Protein AF-A0A504YXT9-F1 (afdb_monomer_lite)

Secondary structure (DSSP, 8-state):
-EE-TTS-S---GGG-EEEEEEEEESSPSS-SSS---EEEEEEEEE-HHHHHHHHHHHHHHHHHHHHH-SS--HHHHHHHHHHHH--SSSPPHHHHHHHHSSPPPTTSGGG---SS--SHHHHHHHHHHHHHHHHHHH--

Sequence (140 aa):
MPFTTSGAAHGTLSEQFQQRYILTAARYFPYVKSRLVVVDTKQEILCPIEVALEDVHGRVKQLDQALSKDPVDVKFLQMVLQGGIGTTVNQGPLEVATTFLRSPTVNECESHRSTAVTDAASYVDCQNRLRICFRQLLDK

Organism: Fasciola gigantica (NCBI:txid46835)

Foldseek 3Di:
DWAFPVGDRDDDLQGIKDKDKDFDFPDDPPDPDPDTDTPDIDIFIGGSLRVLLCVLLVLLVQCVVQVPDVVHPPVSNVVSCCVQQVDPPDDHPVSSCVPQQPDDDPPSQPDDPGPQRNDPVSSVVSNVSSVVSVVSVVVD

Radius of gyration: 17.95 Å; chains: 1; bounding box: 42×51×39 Å

pLDDT: mean 85.71, std 11.7, range [47.88, 98.19]

InterPro domains:
  IPR026791 Dedicator of cytokinesis [PTHR23317] (1-139)
  IPR027357 DOCKER domain [PS51651] (1-140)
  IPR043162 Dedicator of cytokinesis, C-terminal, lobe C [G3DSA:1.20.58.740] (47-140)
  IPR046773 DOCKER, Lobe C [PF20421] (63-115)

Structure (mmCIF, N/CA/C/O backbone):
data_AF-A0A504YXT9-F1
#
_entry.id   AF-A0A504YXT9-F1
#
loop_
_atom_site.group_PDB
_atom_site.id
_atom_site.type_symbol
_atom_site.label_atom_id
_atom_site.label_alt_id
_atom_site.label_comp_id
_atom_site.label_asym_id
_atom_site.label_entity_id
_atom_site.label_seq_id
_atom_site.pdbx_PDB_ins_code
_atom_site.Cartn_x
_atom_site.Cartn_y
_atom_site.Cartn_z
_atom_site.occupancy
_atom_site.B_iso_or_equiv
_atom_site.auth_seq_id
_atom_site.auth_comp_id
_atom_site.auth_asym_id
_atom_site.auth_atom_id
_atom_site.pdbx_PDB_model_num
ATOM 1 N N . MET A 1 1 ? 10.118 -6.498 -1.993 1.00 90.88 1 MET A N 1
ATOM 2 C CA . MET A 1 1 ? 11.506 -6.513 -1.497 1.00 90.88 1 MET A CA 1
ATOM 3 C C . MET A 1 1 ? 11.867 -5.104 -1.061 1.00 90.88 1 MET A C 1
ATOM 5 O O . MET A 1 1 ? 11.793 -4.219 -1.907 1.00 90.88 1 MET A O 1
ATOM 9 N N . PRO A 1 2 ? 12.169 -4.878 0.224 1.00 92.00 2 PRO A N 1
ATOM 10 C CA . PRO A 1 2 ? 12.602 -3.572 0.711 1.00 92.00 2 PRO A CA 1
ATOM 11 C C . PRO A 1 2 ? 14.036 -3.278 0.245 1.00 92.00 2 PRO A C 1
ATOM 13 O O . PRO A 1 2 ? 14.856 -4.195 0.163 1.00 92.00 2 PRO A O 1
ATOM 16 N N . PHE A 1 3 ? 14.321 -2.023 -0.100 1.00 92.75 3 PHE A N 1
ATOM 17 C CA . PHE A 1 3 ? 15.670 -1.558 -0.424 1.00 92.75 3 PHE A CA 1
ATOM 18 C C . PHE A 1 3 ? 15.815 -0.049 -0.185 1.00 92.75 3 PHE A C 1
ATOM 20 O O . PHE A 1 3 ? 14.821 0.672 -0.126 1.00 92.75 3 PHE A O 1
ATOM 27 N N . THR A 1 4 ? 17.051 0.428 -0.091 1.00 90.31 4 THR A N 1
ATOM 28 C CA . THR A 1 4 ? 17.415 1.848 -0.047 1.00 90.31 4 THR A CA 1
ATOM 29 C C . THR A 1 4 ? 18.281 2.211 -1.253 1.00 90.31 4 THR A C 1
ATOM 31 O O . THR A 1 4 ? 18.890 1.347 -1.890 1.00 90.31 4 THR A O 1
ATOM 34 N N . THR A 1 5 ? 18.403 3.503 -1.565 1.00 84.94 5 THR A N 1
ATOM 35 C CA . THR A 1 5 ? 19.319 3.987 -2.619 1.00 84.94 5 THR A CA 1
ATOM 36 C C . THR A 1 5 ? 20.791 3.700 -2.307 1.00 84.94 5 THR A C 1
ATOM 38 O O . THR A 1 5 ? 21.592 3.568 -3.229 1.00 84.94 5 THR A O 1
ATOM 41 N N . SER A 1 6 ? 21.138 3.535 -1.026 1.00 86.44 6 SER A N 1
ATOM 42 C CA . SER A 1 6 ? 22.465 3.112 -0.561 1.00 86.44 6 SER A CA 1
ATOM 43 C C . SER A 1 6 ? 22.731 1.606 -0.711 1.00 86.44 6 SER A C 1
ATOM 45 O O . SER A 1 6 ? 23.848 1.160 -0.459 1.00 86.44 6 SER A O 1
ATOM 47 N N . GLY A 1 7 ? 21.736 0.816 -1.133 1.00 84.62 7 GLY A N 1
ATOM 48 C CA . GLY A 1 7 ? 21.851 -0.633 -1.326 1.00 84.62 7 GLY A CA 1
ATOM 49 C C . GLY A 1 7 ? 21.593 -1.471 -0.069 1.00 84.62 7 GLY A C 1
ATOM 50 O O . GLY A 1 7 ? 21.650 -2.698 -0.137 1.00 84.62 7 GLY A O 1
ATOM 51 N N . ALA A 1 8 ? 21.277 -0.842 1.066 1.00 88.62 8 ALA A N 1
ATOM 52 C CA . ALA A 1 8 ? 20.813 -1.549 2.255 1.00 88.62 8 ALA A CA 1
ATOM 53 C C . ALA A 1 8 ? 19.364 -2.032 2.064 1.00 88.62 8 ALA A C 1
ATOM 55 O O . ALA A 1 8 ? 18.590 -1.452 1.306 1.00 88.62 8 ALA A O 1
ATOM 56 N N . ALA A 1 9 ? 18.968 -3.098 2.763 1.00 86.88 9 ALA A N 1
ATOM 57 C CA . ALA A 1 9 ? 17.576 -3.557 2.737 1.00 86.88 9 ALA A CA 1
ATOM 58 C C . ALA A 1 9 ? 16.641 -2.603 3.505 1.00 86.88 9 ALA A C 1
ATOM 60 O O . ALA A 1 9 ? 15.497 -2.393 3.102 1.00 86.88 9 ALA A O 1
ATOM 61 N N . HIS A 1 10 ? 17.143 -2.015 4.594 1.00 86.88 10 HIS A N 1
ATOM 62 C CA . HIS A 1 10 ? 16.384 -1.168 5.509 1.00 86.88 10 HIS A CA 1
ATOM 63 C C . HIS A 1 10 ? 17.077 0.178 5.714 1.00 86.88 10 HIS A C 1
ATOM 65 O O . HIS A 1 10 ? 18.302 0.227 5.834 1.00 86.88 10 HIS A O 1
ATOM 71 N N . GLY A 1 11 ? 16.287 1.248 5.773 1.00 86.56 11 GLY A N 1
ATOM 72 C CA . GLY A 1 11 ? 16.750 2.615 6.016 1.00 86.56 11 GLY A CA 1
ATOM 73 C C . GLY A 1 11 ? 15.736 3.426 6.814 1.00 86.56 11 GLY A C 1
ATOM 74 O O . GLY A 1 11 ? 14.841 2.871 7.455 1.00 86.56 11 GLY A O 1
ATOM 75 N N . THR A 1 12 ? 15.877 4.750 6.778 1.00 88.69 12 THR A N 1
ATOM 76 C CA . THR A 1 12 ? 14.854 5.652 7.324 1.00 88.69 12 THR A CA 1
ATOM 77 C C . THR A 1 12 ? 13.586 5.629 6.463 1.00 88.69 12 THR A C 1
ATOM 79 O O . THR A 1 12 ? 13.608 5.148 5.329 1.00 88.69 12 THR A O 1
ATOM 82 N N . LEU A 1 13 ? 12.469 6.160 6.977 1.00 87.75 13 LEU A N 1
ATOM 83 C CA . LEU A 1 13 ? 11.200 6.195 6.237 1.00 87.75 13 LEU A CA 1
ATOM 84 C C . LEU A 1 13 ? 11.361 6.843 4.859 1.00 87.75 13 LEU A C 1
ATOM 86 O O . LEU A 1 13 ? 10.933 6.253 3.875 1.00 87.75 13 LEU A O 1
ATOM 90 N N . SER A 1 14 ? 12.043 7.987 4.777 1.00 87.62 14 SER A N 1
ATOM 91 C CA . SER A 1 14 ? 12.294 8.720 3.526 1.00 87.62 14 SER A CA 1
ATOM 92 C C . SER A 1 14 ? 13.228 8.009 2.548 1.00 87.62 14 SER A C 1
ATOM 94 O O . SER A 1 14 ? 13.327 8.415 1.396 1.00 87.62 14 SER A O 1
ATOM 96 N N . GLU A 1 15 ? 13.942 6.976 2.988 1.00 88.25 15 GLU A N 1
ATOM 97 C CA . GLU A 1 15 ? 14.895 6.222 2.168 1.00 88.25 15 GLU A CA 1
ATOM 98 C C . GLU A 1 15 ? 14.374 4.831 1.809 1.00 88.25 15 GLU A C 1
ATOM 100 O O . GLU A 1 15 ? 15.028 4.101 1.062 1.00 88.25 15 GLU A O 1
ATOM 105 N N . GLN A 1 16 ? 13.225 4.435 2.360 1.00 91.00 16 GLN A N 1
ATOM 106 C CA . GLN A 1 16 ? 12.714 3.082 2.241 1.00 91.00 16 GLN A CA 1
ATOM 107 C C . GLN A 1 16 ? 11.898 2.916 0.959 1.00 91.00 16 GLN A C 1
ATOM 109 O O . GLN A 1 16 ? 10.730 3.284 0.889 1.00 91.00 16 GLN A O 1
ATOM 114 N N . PHE A 1 17 ? 12.491 2.280 -0.044 1.00 92.38 17 PHE A N 1
ATOM 115 C CA . PHE A 1 17 ? 11.801 1.866 -1.261 1.00 92.38 17 PHE A CA 1
ATOM 116 C C . PHE A 1 17 ? 11.330 0.414 -1.150 1.00 92.38 17 PHE A C 1
ATOM 118 O O . PHE A 1 17 ? 11.824 -0.378 -0.335 1.00 92.38 17 PHE A O 1
ATOM 125 N N . GLN A 1 18 ? 10.389 0.044 -2.019 1.00 92.50 18 GLN A N 1
ATOM 126 C CA . GLN A 1 18 ? 9.936 -1.334 -2.169 1.00 92.50 18 GLN A CA 1
ATOM 127 C C . GLN A 1 18 ? 9.880 -1.735 -3.640 1.00 92.50 18 GLN A C 1
ATOM 129 O O . GLN A 1 18 ? 9.187 -1.127 -4.444 1.00 92.50 18 GLN A O 1
ATOM 134 N N . GLN A 1 19 ? 10.554 -2.827 -3.982 1.00 93.94 19 GLN A N 1
ATOM 135 C CA . GLN A 1 19 ? 10.454 -3.468 -5.286 1.00 93.94 19 GLN A CA 1
ATOM 136 C C . GLN A 1 19 ? 9.451 -4.621 -5.226 1.00 93.94 19 GLN A C 1
ATOM 138 O O . GLN A 1 19 ? 9.651 -5.608 -4.508 1.00 93.94 19 GLN A O 1
ATOM 143 N N . ARG A 1 20 ? 8.356 -4.491 -5.966 1.00 94.06 20 ARG A N 1
ATOM 144 C CA . ARG A 1 20 ? 7.303 -5.490 -6.127 1.00 94.06 20 ARG A CA 1
ATOM 145 C C . ARG A 1 20 ? 7.507 -6.246 -7.436 1.00 94.06 20 ARG A C 1
ATOM 147 O O . ARG A 1 20 ? 7.834 -5.659 -8.460 1.00 94.06 20 ARG A O 1
ATOM 154 N N . TYR A 1 21 ? 7.268 -7.552 -7.390 1.00 95.56 21 TYR A N 1
ATOM 155 C CA . TYR A 1 21 ? 7.214 -8.402 -8.573 1.00 95.56 21 TYR A CA 1
ATOM 156 C C . TYR A 1 21 ? 5.823 -9.009 -8.689 1.00 95.56 21 TYR A C 1
ATOM 158 O O . TYR A 1 21 ? 5.322 -9.601 -7.732 1.00 95.56 21 TYR A O 1
ATOM 166 N N . ILE A 1 22 ? 5.214 -8.864 -9.858 1.00 95.94 22 ILE A N 1
ATOM 167 C CA . ILE A 1 22 ? 3.941 -9.477 -10.215 1.00 95.94 22 ILE A CA 1
ATOM 168 C C . ILE A 1 22 ? 4.262 -10.614 -11.176 1.00 95.94 22 ILE A C 1
ATOM 170 O O . ILE A 1 22 ? 4.787 -10.387 -12.266 1.00 95.94 22 ILE A O 1
ATOM 174 N N . LEU A 1 23 ? 3.987 -11.841 -10.737 1.00 97.31 23 LEU A N 1
ATOM 175 C CA . LEU A 1 23 ? 4.252 -13.054 -11.501 1.00 97.31 23 LEU A CA 1
ATOM 176 C C . LEU A 1 23 ? 2.946 -13.571 -12.092 1.00 97.31 23 LEU A C 1
ATOM 178 O O . LEU A 1 23 ? 2.004 -13.874 -11.358 1.00 97.31 23 LEU A O 1
ATOM 182 N N . THR A 1 24 ? 2.910 -13.726 -13.409 1.00 97.81 24 THR A N 1
ATOM 183 C CA . THR A 1 24 ? 1.762 -14.302 -14.107 1.00 97.81 24 THR A CA 1
ATOM 184 C C . THR A 1 24 ? 2.017 -15.788 -14.315 1.00 97.81 24 THR A C 1
ATOM 186 O O . THR A 1 24 ? 2.960 -16.181 -15.003 1.00 97.81 24 THR A O 1
ATOM 189 N N . ALA A 1 25 ? 1.190 -16.637 -13.708 1.00 97.94 25 ALA A N 1
ATOM 190 C CA . ALA A 1 25 ? 1.243 -18.078 -13.927 1.00 97.94 25 ALA A CA 1
ATOM 191 C C . ALA A 1 25 ? 0.585 -18.455 -15.264 1.00 97.94 25 ALA A C 1
ATOM 193 O O . ALA A 1 25 ? -0.341 -17.792 -15.722 1.00 97.94 25 ALA A O 1
ATOM 194 N N . ALA A 1 26 ? 1.007 -19.570 -15.866 1.00 97.62 26 ALA A N 1
ATOM 195 C CA . ALA A 1 26 ? 0.440 -20.061 -17.128 1.00 97.62 26 ALA A CA 1
ATOM 196 C C . ALA A 1 26 ? -1.073 -20.357 -17.077 1.00 97.62 26 ALA A C 1
ATOM 198 O O . ALA A 1 26 ? -1.716 -20.459 -18.121 1.00 97.62 26 ALA A O 1
ATOM 199 N N . ARG A 1 27 ? -1.628 -20.592 -15.879 1.00 97.19 27 ARG A N 1
ATOM 200 C CA . ARG A 1 27 ? -3.044 -20.905 -15.619 1.00 97.19 27 ARG A CA 1
ATOM 201 C C . ARG A 1 27 ? -3.461 -20.349 -14.252 1.00 97.19 27 ARG A C 1
ATOM 203 O O . ARG A 1 27 ? -2.608 -20.019 -13.432 1.00 97.19 27 ARG A O 1
ATOM 210 N N . TYR A 1 28 ? -4.767 -20.280 -14.005 1.00 96.25 28 TYR A N 1
ATOM 211 C CA . TYR A 1 28 ? -5.335 -19.806 -12.740 1.00 96.25 28 TYR A CA 1
ATOM 21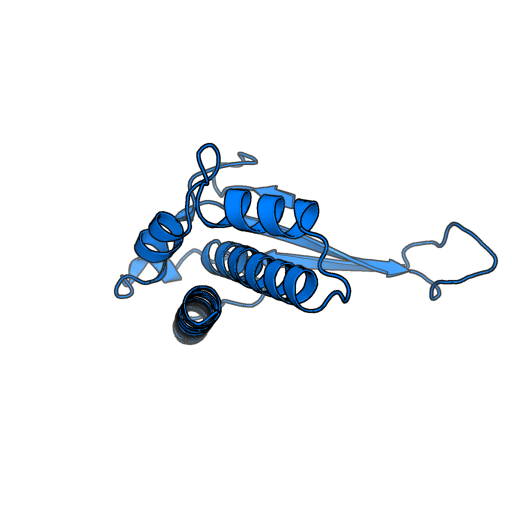2 C C . TYR A 1 28 ? -5.331 -20.882 -11.651 1.00 96.25 28 TYR A C 1
ATOM 214 O O . TYR A 1 28 ? -5.401 -22.073 -11.949 1.00 96.25 28 TYR A O 1
ATOM 222 N N . PHE A 1 29 ? -5.302 -20.445 -10.392 1.00 95.94 29 PHE A N 1
ATOM 223 C CA . PHE A 1 29 ? -5.613 -21.285 -9.236 1.00 95.94 29 PHE A CA 1
ATOM 224 C C . PHE A 1 29 ? -7.108 -21.170 -8.880 1.00 95.94 29 PHE A C 1
ATOM 226 O O . PHE A 1 29 ? -7.670 -20.085 -9.042 1.00 95.94 29 PHE A O 1
ATOM 233 N N . PRO A 1 30 ? -7.748 -22.234 -8.357 1.00 94.81 30 PRO A N 1
ATOM 234 C CA . PRO A 1 30 ? -7.209 -23.583 -8.152 1.00 94.81 30 PRO A CA 1
ATOM 235 C C . PRO A 1 30 ? -7.012 -24.352 -9.473 1.00 94.81 30 PRO A C 1
ATOM 237 O O . PRO A 1 30 ? -7.743 -24.149 -10.438 1.00 94.81 30 PRO A O 1
ATOM 240 N N . TYR A 1 31 ? -6.030 -25.258 -9.514 1.00 96.25 31 TYR A N 1
ATOM 241 C CA . TYR A 1 31 ? -5.747 -26.113 -10.674 1.00 96.25 31 TYR A CA 1
ATOM 242 C C . TYR A 1 31 ? -5.360 -27.528 -10.236 1.00 96.25 31 TYR A C 1
ATOM 244 O O . TYR A 1 31 ? -4.942 -27.741 -9.101 1.00 96.25 31 TYR A O 1
ATOM 252 N N . VAL A 1 32 ? -5.453 -28.494 -11.155 1.00 96.94 32 VAL A N 1
ATOM 253 C CA . VAL A 1 32 ? -5.113 -29.907 -10.898 1.00 96.94 32 VAL A CA 1
ATOM 254 C C . VAL A 1 32 ? -3.661 -30.071 -10.429 1.00 96.94 32 VAL A C 1
ATOM 256 O O . VAL A 1 32 ? -3.361 -30.930 -9.606 1.00 96.94 32 VAL A O 1
ATOM 259 N N . LYS A 1 33 ? -2.743 -29.241 -10.942 1.00 96.50 33 LYS A N 1
ATOM 260 C CA . LYS A 1 33 ? -1.342 -29.207 -10.497 1.00 96.50 33 LYS A CA 1
ATOM 261 C C . LYS A 1 33 ? -1.155 -28.144 -9.418 1.00 96.50 33 LYS A C 1
ATOM 263 O O . LYS A 1 33 ? -1.557 -27.001 -9.608 1.00 96.50 33 LYS A O 1
ATOM 268 N N . SER A 1 34 ? -0.429 -28.494 -8.356 1.00 95.06 34 SER A N 1
ATOM 269 C CA . SER A 1 34 ? -0.026 -27.568 -7.284 1.00 95.06 34 SER A CA 1
ATOM 270 C C . SER A 1 34 ? 1.102 -26.608 -7.680 1.00 95.06 34 SER A C 1
ATOM 272 O O . SER A 1 34 ? 1.416 -25.685 -6.935 1.00 95.06 34 SER A O 1
ATOM 274 N N . ARG A 1 35 ? 1.729 -26.820 -8.845 1.00 96.62 35 ARG A N 1
ATOM 275 C CA . A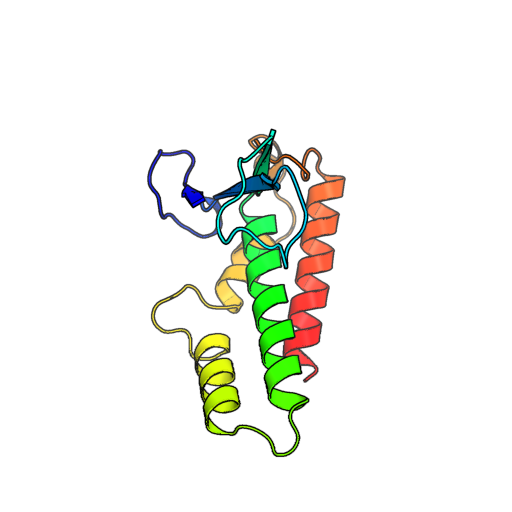RG A 1 35 ? 2.795 -25.975 -9.393 1.00 96.62 35 ARG A CA 1
ATOM 276 C C . ARG A 1 35 ? 2.485 -25.637 -10.843 1.00 96.62 35 ARG A C 1
ATOM 278 O O . ARG A 1 35 ? 2.172 -26.523 -11.641 1.00 96.62 35 ARG A O 1
ATOM 285 N N . LEU A 1 36 ? 2.608 -24.359 -11.173 1.00 97.25 36 LEU A N 1
ATOM 286 C CA . LEU A 1 36 ? 2.449 -23.816 -12.515 1.00 97.25 36 LEU A CA 1
ATOM 287 C C . LEU A 1 36 ? 3.700 -23.016 -12.866 1.00 97.25 36 LEU A C 1
ATOM 289 O O . LEU A 1 36 ? 4.327 -22.430 -11.986 1.00 97.25 36 LEU A O 1
ATOM 293 N N . VAL A 1 37 ? 4.070 -23.012 -14.145 1.00 97.81 37 VAL A N 1
ATOM 294 C CA . VAL A 1 37 ? 5.184 -22.188 -14.625 1.00 97.81 37 VAL A CA 1
ATOM 295 C C . VAL A 1 37 ? 4.770 -20.719 -14.650 1.00 97.81 37 VAL A C 1
ATOM 297 O O . VAL A 1 37 ? 3.616 -20.401 -14.956 1.00 97.81 37 VAL A O 1
ATOM 300 N N . VAL A 1 38 ? 5.712 -19.838 -14.326 1.00 97.88 38 VAL A N 1
ATOM 301 C CA . VAL A 1 38 ? 5.568 -18.392 -14.509 1.00 97.88 38 VAL A CA 1
ATOM 302 C C . VAL A 1 38 ? 5.841 -18.085 -15.978 1.00 97.88 38 VAL A C 1
ATOM 304 O O . VAL A 1 38 ? 6.864 -18.511 -16.509 1.00 97.88 38 VAL A O 1
ATOM 307 N N . VAL A 1 39 ? 4.909 -17.401 -16.637 1.00 98.12 39 VAL A N 1
ATOM 308 C CA . VAL A 1 39 ? 4.992 -17.046 -18.065 1.00 98.12 39 VAL A CA 1
ATOM 309 C C . VAL A 1 39 ? 5.317 -15.576 -18.290 1.00 98.12 39 VAL A C 1
ATOM 311 O O . VAL A 1 39 ? 5.787 -15.226 -19.364 1.00 98.12 39 VAL A O 1
ATOM 314 N N . ASP A 1 40 ? 5.084 -14.730 -17.289 1.00 98.19 40 ASP A N 1
ATOM 315 C CA . ASP A 1 40 ? 5.409 -13.309 -17.339 1.00 98.19 40 ASP A CA 1
ATOM 316 C C . ASP A 1 40 ? 5.785 -12.788 -15.943 1.00 98.19 40 ASP A C 1
ATOM 318 O O . ASP A 1 40 ? 5.370 -13.336 -14.916 1.00 98.19 40 ASP A O 1
ATOM 322 N N . THR A 1 41 ? 6.633 -11.762 -15.910 1.00 97.62 41 THR A N 1
ATOM 323 C CA . THR A 1 41 ? 7.134 -11.123 -14.691 1.00 97.62 41 THR A CA 1
ATOM 324 C C . THR A 1 41 ? 7.192 -9.620 -14.904 1.00 97.62 41 THR A C 1
ATOM 326 O O . THR A 1 41 ? 8.026 -9.123 -15.658 1.00 97.62 41 THR A O 1
ATOM 329 N N . LYS A 1 42 ? 6.350 -8.885 -14.177 1.00 96.50 42 LYS A N 1
ATOM 330 C CA . LYS A 1 42 ? 6.371 -7.423 -14.136 1.00 96.50 42 LYS A CA 1
ATOM 331 C C . LYS A 1 42 ? 7.031 -6.948 -12.848 1.00 96.50 42 LYS A C 1
ATOM 333 O O . LYS A 1 42 ? 6.711 -7.435 -11.764 1.00 96.50 42 LYS A O 1
ATOM 338 N N . GLN A 1 43 ? 7.928 -5.976 -12.964 1.00 94.38 43 GLN A N 1
ATOM 339 C CA . GLN A 1 43 ? 8.550 -5.308 -11.825 1.00 94.38 43 GLN A CA 1
ATOM 340 C C . GLN A 1 43 ? 7.936 -3.920 -11.627 1.00 94.38 43 GLN A C 1
ATOM 342 O O . GLN A 1 43 ? 7.756 -3.176 -12.587 1.00 94.38 43 GLN A O 1
ATOM 347 N N . GLU A 1 44 ? 7.655 -3.573 -10.375 1.00 93.88 44 GLU A N 1
ATOM 348 C CA . GLU A 1 44 ? 7.180 -2.256 -9.954 1.00 93.88 44 GLU A CA 1
ATOM 349 C C . GLU A 1 44 ? 8.049 -1.759 -8.799 1.00 93.88 44 GLU A C 1
ATOM 351 O O . GLU A 1 44 ? 8.370 -2.514 -7.879 1.00 93.88 44 GLU A O 1
ATOM 356 N N . ILE A 1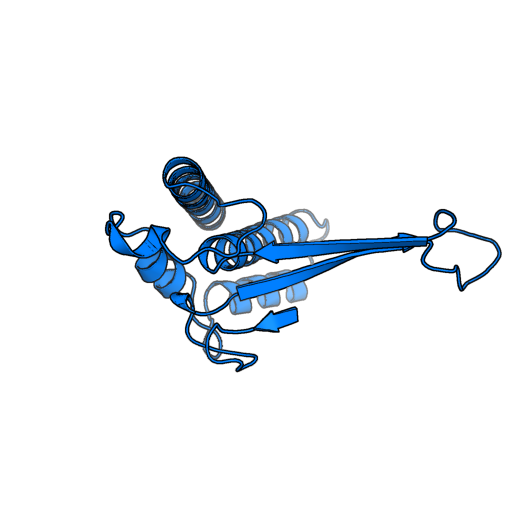 45 ? 8.453 -0.494 -8.845 1.00 92.94 45 ILE A N 1
ATOM 357 C CA . ILE A 1 45 ? 9.185 0.158 -7.759 1.00 92.94 45 ILE A CA 1
ATOM 358 C C . ILE A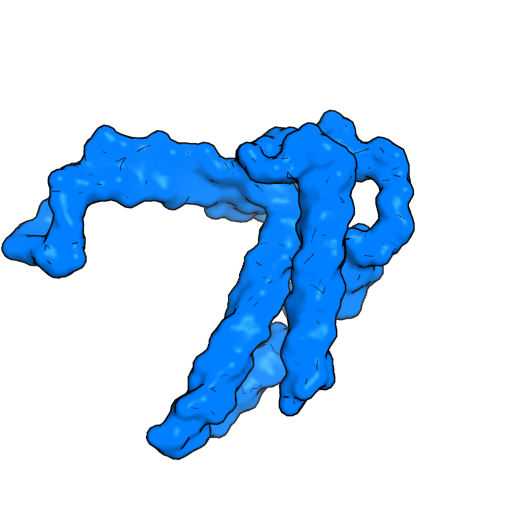 1 45 ? 8.255 1.179 -7.125 1.00 92.94 45 ILE A C 1
ATOM 360 O O . ILE A 1 45 ? 7.709 2.035 -7.817 1.00 92.94 45 ILE A O 1
ATOM 364 N N . LEU A 1 46 ? 8.108 1.072 -5.811 1.00 92.12 46 LEU A N 1
ATOM 365 C CA . LEU A 1 46 ? 7.361 1.993 -4.978 1.00 92.12 46 LEU A CA 1
ATOM 366 C C . LEU A 1 46 ? 8.348 2.904 -4.258 1.00 92.12 46 LEU A C 1
ATOM 368 O O . LEU A 1 46 ? 9.316 2.426 -3.650 1.00 92.12 46 LEU A O 1
ATOM 372 N N . CYS A 1 47 ? 8.098 4.206 -4.328 1.00 91.31 47 CYS A N 1
ATOM 373 C CA . CYS A 1 47 ? 8.852 5.198 -3.583 1.00 91.31 47 CYS A CA 1
ATOM 374 C C . CYS A 1 47 ? 8.430 5.240 -2.102 1.00 91.31 47 CYS A C 1
ATOM 376 O O . CYS A 1 47 ? 7.387 4.695 -1.734 1.00 91.31 47 CYS A O 1
ATOM 378 N N . PRO A 1 48 ? 9.217 5.903 -1.242 1.00 91.19 48 PRO A N 1
ATOM 379 C CA . PRO A 1 48 ? 8.969 5.990 0.195 1.00 91.19 48 PRO A CA 1
ATOM 380 C C . PRO A 1 48 ? 7.542 6.374 0.601 1.00 91.19 48 PRO A C 1
ATOM 382 O O . PRO A 1 48 ? 6.952 5.725 1.465 1.00 91.19 48 PRO A O 1
ATOM 385 N N . ILE A 1 49 ? 6.942 7.370 -0.059 1.00 90.88 49 ILE A N 1
ATOM 386 C CA . ILE A 1 49 ? 5.564 7.775 0.247 1.00 90.88 49 ILE A CA 1
ATOM 387 C C . ILE A 1 49 ? 4.534 6.715 -0.170 1.00 90.88 49 ILE A C 1
ATOM 389 O O . ILE A 1 49 ? 3.543 6.521 0.530 1.00 90.88 49 ILE A O 1
ATOM 393 N N . GLU A 1 50 ? 4.763 5.995 -1.271 1.00 91.88 50 GLU A N 1
ATOM 394 C CA . GLU A 1 50 ? 3.895 4.892 -1.704 1.00 91.88 50 GLU A CA 1
ATOM 395 C C . GLU A 1 50 ? 3.985 3.715 -0.731 1.00 91.88 50 GLU A C 1
ATOM 397 O O . GLU A 1 50 ? 2.963 3.135 -0.370 1.00 91.88 50 GLU A O 1
ATOM 402 N N . VAL A 1 51 ? 5.194 3.402 -0.252 1.00 92.00 51 VAL A N 1
ATOM 403 C CA . VAL A 1 51 ? 5.417 2.378 0.779 1.00 92.00 51 VAL A CA 1
ATOM 404 C C . VAL A 1 51 ? 4.675 2.741 2.064 1.00 92.00 51 VAL A C 1
ATOM 406 O O . VAL A 1 51 ? 3.958 1.908 2.619 1.00 92.00 51 VAL A O 1
ATOM 409 N N . ALA A 1 52 ? 4.787 3.994 2.510 1.00 91.19 52 ALA A N 1
ATOM 410 C CA . ALA A 1 52 ? 4.062 4.487 3.675 1.00 91.19 52 ALA A CA 1
ATOM 411 C C . ALA A 1 52 ? 2.539 4.434 3.484 1.00 91.19 52 ALA A C 1
ATOM 413 O O . ALA A 1 52 ? 1.810 4.027 4.389 1.00 91.19 52 ALA A O 1
ATOM 414 N N . LEU A 1 53 ? 2.051 4.811 2.300 1.00 92.12 53 LEU A N 1
ATOM 415 C CA . LEU A 1 53 ? 0.633 4.754 1.966 1.00 92.12 53 LEU A CA 1
ATOM 416 C C . LEU A 1 53 ? 0.088 3.325 2.033 1.00 92.12 53 LEU A C 1
ATOM 418 O O . LEU A 1 53 ? -0.980 3.114 2.606 1.00 92.12 53 LEU A O 1
ATOM 422 N N . GLU A 1 54 ? 0.809 2.347 1.486 1.00 91.81 54 GLU A N 1
ATOM 423 C CA . GLU A 1 54 ? 0.398 0.943 1.548 1.00 91.81 54 GLU A CA 1
ATOM 424 C C . GLU A 1 54 ? 0.400 0.384 2.969 1.00 91.81 54 GLU A C 1
ATOM 426 O O . GLU A 1 54 ? -0.518 -0.362 3.316 1.00 91.81 54 GLU A O 1
ATOM 431 N N . ASP A 1 55 ? 1.374 0.764 3.801 1.00 89.94 55 ASP A N 1
ATOM 432 C CA . ASP A 1 55 ? 1.412 0.348 5.207 1.00 89.94 55 ASP A CA 1
ATOM 433 C C . ASP A 1 55 ? 0.205 0.899 5.977 1.00 89.94 55 ASP A C 1
ATOM 435 O O . ASP A 1 55 ? -0.558 0.137 6.576 1.00 89.94 55 ASP A O 1
ATOM 439 N N . VAL A 1 56 ? -0.041 2.214 5.904 1.00 89.75 56 VAL A N 1
ATOM 440 C CA . VAL A 1 56 ? -1.166 2.848 6.612 1.00 89.75 56 VAL A CA 1
ATOM 441 C C . VAL A 1 56 ? -2.503 2.299 6.110 1.00 89.75 56 VAL A C 1
ATOM 443 O O . VAL A 1 56 ? -3.373 1.959 6.914 1.00 89.75 56 VAL A O 1
ATOM 446 N N . HIS A 1 57 ? -2.665 2.137 4.796 1.00 91.00 57 HIS A N 1
ATOM 447 C CA . HIS A 1 57 ? -3.876 1.554 4.221 1.00 91.00 57 HIS A CA 1
ATOM 448 C C . HIS A 1 57 ? -4.072 0.088 4.643 1.00 91.00 57 HIS A C 1
ATOM 450 O O . HIS A 1 57 ? -5.186 -0.330 4.971 1.00 91.00 57 HIS A O 1
ATOM 456 N N . GLY A 1 58 ? -2.991 -0.696 4.686 1.00 90.62 58 GLY A N 1
ATOM 457 C CA . GLY A 1 58 ? -3.002 -2.070 5.179 1.00 90.62 58 GLY A CA 1
ATOM 458 C C . GLY A 1 58 ? -3.474 -2.161 6.629 1.00 90.62 58 GLY A C 1
ATOM 459 O O . GLY A 1 58 ? -4.304 -3.016 6.944 1.00 90.62 58 GLY A O 1
ATOM 460 N N . ARG A 1 59 ? -3.024 -1.242 7.492 1.00 87.44 59 ARG A N 1
ATOM 461 C CA . ARG A 1 59 ? -3.465 -1.161 8.894 1.00 87.44 59 ARG A CA 1
ATOM 462 C C . ARG A 1 59 ? -4.949 -0.823 9.021 1.00 87.44 59 ARG A C 1
ATOM 464 O O . ARG A 1 59 ? -5.647 -1.503 9.769 1.00 87.44 59 ARG A O 1
ATOM 471 N N . VAL A 1 60 ? -5.449 0.158 8.263 1.00 89.94 60 VAL A N 1
ATOM 472 C CA . VAL A 1 60 ? -6.887 0.498 8.239 1.00 89.94 60 VAL A CA 1
ATOM 473 C C . VAL A 1 60 ? -7.719 -0.725 7.844 1.00 89.94 60 VAL A C 1
ATOM 475 O O . VAL A 1 60 ? -8.669 -1.081 8.537 1.00 89.94 60 VAL A O 1
ATOM 478 N N . LYS A 1 61 ? -7.309 -1.444 6.791 1.00 91.31 61 LYS A N 1
ATOM 479 C CA . LYS A 1 61 ? -7.999 -2.660 6.339 1.00 91.31 61 LYS A CA 1
ATOM 480 C C . LYS A 1 61 ? -7.985 -3.777 7.388 1.00 91.31 61 LYS A C 1
ATOM 482 O O . LYS A 1 61 ? -8.985 -4.474 7.550 1.00 91.31 61 LYS A O 1
ATOM 487 N N . GLN A 1 62 ? -6.864 -3.975 8.082 1.00 89.94 62 GLN A N 1
ATOM 488 C CA . GLN A 1 62 ? -6.768 -4.961 9.164 1.00 89.94 62 GLN A CA 1
ATOM 489 C C . GLN A 1 62 ? -7.687 -4.607 10.336 1.00 89.94 62 GLN A C 1
ATOM 491 O O . GLN A 1 62 ? -8.338 -5.498 10.880 1.00 89.94 62 GLN A O 1
ATOM 496 N N . LEU A 1 63 ? -7.776 -3.323 10.691 1.00 89.31 63 LEU A N 1
ATOM 497 C CA . LEU A 1 63 ? -8.686 -2.843 11.728 1.00 89.31 63 LEU A CA 1
ATOM 498 C C . LEU A 1 63 ? -10.151 -3.063 11.326 1.00 89.31 63 LEU A C 1
ATOM 500 O O . LEU A 1 63 ? -10.909 -3.642 12.098 1.00 89.31 63 LEU A O 1
ATOM 504 N N . ASP A 1 64 ? -10.529 -2.715 10.094 1.00 90.31 64 ASP A N 1
ATOM 505 C CA . ASP A 1 64 ? -11.875 -2.977 9.567 1.00 90.31 64 ASP A CA 1
ATOM 506 C C . ASP A 1 64 ? -12.216 -4.473 9.574 1.00 90.31 64 ASP A C 1
ATOM 508 O O . ASP A 1 64 ? -13.323 -4.875 9.941 1.00 90.31 64 ASP A O 1
ATOM 512 N N . GLN A 1 65 ? -11.258 -5.330 9.217 1.00 90.50 65 GLN A N 1
ATOM 513 C CA . GLN A 1 65 ? -11.441 -6.777 9.285 1.00 90.50 65 GLN A CA 1
ATOM 514 C C . GLN A 1 65 ? -11.604 -7.270 10.730 1.00 90.50 65 GLN A C 1
ATOM 516 O O . GLN A 1 65 ? -12.371 -8.198 10.977 1.00 90.50 65 GLN A O 1
ATOM 521 N N . ALA A 1 66 ? -10.882 -6.681 11.684 1.00 89.75 66 ALA A N 1
ATOM 522 C CA . ALA A 1 66 ? -10.994 -7.045 13.091 1.00 89.75 66 ALA A CA 1
ATOM 523 C C . ALA A 1 66 ? -12.359 -6.650 13.673 1.00 89.75 66 ALA A C 1
ATOM 525 O O . ALA A 1 66 ? -12.944 -7.429 14.422 1.00 89.75 66 ALA A O 1
ATOM 526 N N . LEU A 1 67 ? -12.871 -5.476 13.289 1.00 89.00 67 LEU A N 1
ATOM 527 C CA . LEU A 1 67 ? -14.149 -4.934 13.756 1.00 89.00 67 LEU A CA 1
ATOM 528 C C . LEU A 1 67 ? -15.373 -5.569 13.080 1.00 89.00 67 LEU A C 1
ATOM 530 O O . LEU A 1 67 ? -16.439 -5.615 13.682 1.00 89.00 67 LEU A O 1
ATOM 534 N N . SER A 1 68 ? -15.245 -6.054 11.842 1.00 89.94 68 SER A N 1
ATOM 535 C CA . SER A 1 68 ? -16.367 -6.646 11.087 1.00 89.94 68 SER A CA 1
ATOM 536 C C . SER A 1 68 ? -16.663 -8.111 11.425 1.00 89.94 68 SER A C 1
ATOM 538 O O . SER A 1 68 ? -17.675 -8.644 10.971 1.00 89.94 68 SER A O 1
ATOM 540 N N . LYS A 1 69 ? -15.803 -8.786 12.197 1.00 87.94 69 LYS A N 1
ATOM 541 C CA . LYS A 1 69 ? -16.049 -10.163 12.647 1.00 87.94 69 LYS A CA 1
ATOM 542 C C . LYS A 1 69 ? -17.141 -10.198 13.717 1.00 87.94 69 LYS A C 1
ATOM 544 O O . LYS A 1 69 ? -17.047 -9.482 14.708 1.00 87.94 69 LYS A O 1
ATOM 549 N N . ASP A 1 70 ? -18.107 -11.100 13.547 1.00 86.19 70 ASP A N 1
ATOM 550 C CA . ASP A 1 70 ? -19.137 -11.399 14.543 1.00 86.19 70 ASP A CA 1
ATOM 551 C C . ASP A 1 70 ? -19.116 -12.902 14.905 1.00 86.19 70 ASP A C 1
ATOM 553 O O . ASP A 1 70 ? -19.368 -13.737 14.029 1.00 86.19 70 ASP A O 1
ATOM 557 N N . PRO A 1 71 ? -18.766 -13.281 16.152 1.00 87.06 71 PRO A N 1
ATOM 558 C CA . PRO A 1 71 ? -18.358 -12.407 17.255 1.00 87.06 71 PRO A CA 1
ATOM 559 C C . PRO A 1 71 ? -16.953 -11.817 17.054 1.00 87.06 71 PRO A C 1
ATOM 561 O O . PRO A 1 71 ? -16.094 -12.409 16.394 1.00 87.06 71 PRO A O 1
ATOM 564 N N . VAL A 1 72 ? -16.703 -10.656 17.667 1.00 88.88 72 VAL A N 1
ATOM 565 C CA . VAL A 1 72 ? -15.410 -9.961 17.572 1.00 88.88 72 VAL A CA 1
ATOM 566 C C . VAL A 1 72 ? -14.297 -10.820 18.170 1.00 88.88 72 VAL A C 1
ATOM 568 O O . VAL A 1 72 ? -14.348 -11.243 19.327 1.00 88.88 72 VAL A O 1
ATOM 571 N N . ASP A 1 73 ? -13.236 -11.023 17.391 1.00 92.25 73 ASP A N 1
ATOM 572 C CA . ASP A 1 73 ? -12.008 -11.656 17.863 1.00 92.25 73 ASP A CA 1
ATOM 573 C C . ASP A 1 73 ? -11.177 -10.637 18.654 1.00 92.25 73 ASP A C 1
ATOM 575 O O . ASP A 1 73 ? -10.355 -9.901 18.105 1.00 92.25 73 ASP A O 1
ATOM 579 N N . VAL A 1 74 ? -11.419 -10.582 19.966 1.00 91.25 74 VAL A N 1
ATOM 580 C CA . VAL A 1 74 ? -10.793 -9.614 20.882 1.00 91.25 74 VAL A CA 1
ATOM 581 C C . VAL A 1 74 ? -9.265 -9.701 20.854 1.00 91.25 74 VAL A C 1
ATOM 583 O O . VAL A 1 74 ? -8.595 -8.673 20.919 1.00 91.25 74 VAL A O 1
ATOM 586 N N . LYS A 1 75 ? -8.694 -10.905 20.710 1.00 91.38 75 LYS A N 1
ATOM 587 C CA . LYS A 1 75 ? -7.233 -11.088 20.661 1.00 91.38 75 LYS A CA 1
ATOM 588 C C . LYS A 1 75 ? -6.655 -10.494 19.384 1.00 91.38 75 LYS A C 1
ATOM 590 O O . LYS A 1 75 ? -5.643 -9.798 19.436 1.00 91.38 75 LYS A O 1
ATOM 595 N N . PHE A 1 76 ? -7.306 -10.751 18.251 1.00 90.44 76 PHE A N 1
ATOM 596 C CA . PHE A 1 76 ? -6.901 -10.177 16.974 1.00 90.44 76 PHE A CA 1
ATOM 597 C C . PHE A 1 76 ? -7.037 -8.650 16.975 1.00 90.44 76 PHE A C 1
ATOM 599 O O . PHE A 1 76 ? -6.098 -7.958 16.588 1.00 90.44 76 PHE A O 1
ATOM 606 N N . LEU A 1 77 ? -8.152 -8.119 17.483 1.00 89.56 77 LEU A N 1
ATOM 607 C CA . LEU A 1 77 ? -8.364 -6.676 17.600 1.00 89.56 77 LEU A CA 1
ATOM 608 C C . LEU A 1 77 ? -7.308 -6.011 18.496 1.00 89.56 77 LEU A C 1
ATOM 610 O O . LEU A 1 77 ? -6.720 -5.002 18.111 1.00 89.56 77 LEU A O 1
ATOM 614 N N . GLN A 1 78 ? -7.012 -6.596 19.659 1.00 89.69 78 GLN A N 1
ATOM 615 C CA . GLN A 1 78 ? -5.995 -6.075 20.574 1.00 89.69 78 GLN A CA 1
ATOM 616 C C . GLN A 1 78 ? -4.599 -6.075 19.938 1.00 89.69 78 GLN A C 1
ATOM 618 O O . GLN A 1 78 ? -3.868 -5.096 20.073 1.00 89.69 78 GLN A O 1
ATOM 623 N N . MET A 1 79 ? -4.246 -7.132 19.200 1.00 88.88 79 MET A N 1
ATOM 624 C CA . MET A 1 79 ? -2.987 -7.209 18.455 1.00 88.88 79 MET A CA 1
ATOM 625 C C . MET A 1 79 ? -2.881 -6.093 17.403 1.00 88.88 79 MET A C 1
ATOM 627 O O . MET A 1 79 ? -1.843 -5.434 17.322 1.00 88.88 79 MET A O 1
ATOM 631 N N . VAL A 1 80 ? -3.947 -5.853 16.628 1.00 87.00 80 VAL A N 1
ATOM 632 C CA . VAL A 1 80 ? -3.986 -4.789 15.608 1.00 87.00 80 VAL A CA 1
ATOM 633 C C . VAL A 1 80 ? -3.840 -3.407 16.252 1.00 87.00 80 VAL A C 1
ATOM 635 O O . VAL A 1 80 ? -3.007 -2.615 15.814 1.00 87.00 80 VAL A O 1
ATOM 638 N N . LEU A 1 81 ? -4.585 -3.121 17.324 1.00 85.06 81 LEU A N 1
ATOM 639 C CA . LEU A 1 81 ? -4.519 -1.830 18.018 1.00 85.06 81 LEU A CA 1
ATOM 640 C C . LEU A 1 81 ? -3.146 -1.583 18.655 1.00 85.06 81 LEU A C 1
ATOM 642 O O . LEU A 1 81 ? -2.580 -0.497 18.513 1.00 85.06 81 LEU A O 1
ATOM 646 N N . GLN A 1 82 ? -2.577 -2.601 19.307 1.00 83.81 82 GLN A N 1
ATOM 647 C CA . GLN A 1 82 ? -1.257 -2.502 19.925 1.00 83.81 82 GLN A CA 1
ATOM 648 C C . GLN A 1 82 ? -0.164 -2.261 18.874 1.00 83.81 82 GLN A C 1
ATOM 650 O O . GLN A 1 82 ? 0.702 -1.415 19.085 1.00 83.81 82 GLN A O 1
ATOM 655 N N . GLY A 1 83 ? -0.224 -2.945 17.727 1.00 78.25 83 GLY A N 1
ATOM 656 C CA . GLY A 1 83 ? 0.705 -2.732 16.614 1.00 78.25 83 GLY A CA 1
ATOM 657 C C . GLY A 1 83 ? 0.482 -1.424 15.845 1.00 78.25 83 GLY A C 1
ATOM 658 O O . GLY A 1 83 ? 1.401 -0.944 15.190 1.00 78.25 83 GLY A O 1
ATOM 659 N N . GLY A 1 84 ? -0.716 -0.838 15.913 1.00 72.00 84 GLY A N 1
ATOM 660 C CA . GLY A 1 84 ? -1.060 0.407 15.224 1.00 72.00 84 GLY A CA 1
ATOM 661 C C . GLY A 1 84 ? -0.682 1.672 15.997 1.00 72.00 84 GLY A C 1
ATOM 662 O O . GLY A 1 84 ? -0.153 2.608 15.401 1.00 72.00 84 GLY A O 1
ATOM 663 N N . ILE A 1 85 ? -0.944 1.687 17.308 1.00 71.56 85 ILE A N 1
ATOM 664 C CA . ILE A 1 85 ? -0.826 2.875 18.174 1.00 71.56 85 ILE A CA 1
ATOM 665 C C . ILE A 1 85 ? 0.374 2.756 19.128 1.00 71.56 85 ILE A C 1
ATOM 667 O O . ILE A 1 85 ? 1.017 3.750 19.451 1.00 71.56 85 ILE A O 1
ATOM 671 N N . GLY A 1 86 ? 0.704 1.536 19.560 1.00 60.38 86 GLY A N 1
ATOM 672 C CA . GLY A 1 86 ? 1.781 1.236 20.507 1.00 60.38 86 GLY A CA 1
ATOM 673 C C . GLY A 1 86 ? 3.070 0.757 19.840 1.00 60.38 86 GLY A C 1
ATOM 674 O O . GLY A 1 86 ? 3.741 -0.124 20.375 1.00 60.38 86 GLY A O 1
ATOM 675 N N . THR A 1 87 ? 3.410 1.274 18.657 1.00 65.25 87 THR A N 1
ATOM 676 C CA . THR A 1 87 ? 4.640 0.885 17.953 1.00 65.25 87 THR A CA 1
ATOM 677 C C . THR A 1 87 ? 5.872 1.301 18.760 1.00 65.25 87 THR A C 1
ATOM 679 O O . THR A 1 87 ? 6.200 2.482 18.827 1.00 65.25 87 THR A O 1
ATOM 682 N N . THR A 1 88 ? 6.564 0.338 19.369 1.00 58.81 88 THR A N 1
ATOM 683 C CA . THR A 1 88 ? 7.820 0.570 20.111 1.00 58.81 88 THR A CA 1
ATOM 684 C C . THR A 1 88 ? 9.070 0.204 19.315 1.00 58.81 88 THR A C 1
ATOM 686 O O . THR A 1 88 ? 10.160 0.652 19.653 1.00 58.81 88 THR A O 1
ATOM 689 N N . VAL A 1 89 ? 8.918 -0.619 18.272 1.00 61.06 89 VAL A N 1
ATOM 690 C CA . VAL A 1 89 ? 10.032 -1.166 17.474 1.00 61.06 89 VAL A CA 1
ATOM 691 C C . VAL A 1 89 ? 10.086 -0.557 16.072 1.00 61.06 89 VAL A C 1
ATOM 693 O O . VAL A 1 89 ? 11.165 -0.270 15.567 1.00 61.06 89 VAL A O 1
ATOM 696 N N . ASN A 1 90 ? 8.924 -0.337 15.452 1.00 67.38 90 ASN A N 1
ATOM 697 C CA . ASN A 1 90 ? 8.812 0.287 14.135 1.00 67.38 90 ASN A CA 1
ATOM 698 C C . ASN A 1 90 ? 8.482 1.774 14.286 1.00 67.38 90 ASN A C 1
ATOM 700 O O . ASN A 1 90 ? 7.833 2.163 15.258 1.00 67.38 90 ASN A O 1
ATOM 704 N N . GLN A 1 91 ? 8.885 2.587 13.307 1.00 75.44 91 GLN A N 1
ATOM 705 C CA . GLN A 1 91 ? 8.508 4.000 13.265 1.00 75.44 91 GLN A CA 1
ATOM 706 C C . GLN A 1 91 ? 6.977 4.136 13.297 1.00 75.44 91 GLN A C 1
ATOM 708 O O . GLN A 1 91 ? 6.257 3.432 12.580 1.00 75.44 91 GLN A O 1
ATOM 713 N N . GLY A 1 92 ? 6.484 4.992 14.190 1.00 81.56 92 GLY A N 1
ATOM 714 C CA . GLY A 1 92 ? 5.055 5.133 14.455 1.00 81.56 92 GLY A CA 1
ATOM 715 C C . GLY A 1 92 ? 4.308 5.959 13.404 1.00 81.56 92 GLY A C 1
ATOM 716 O O . GLY A 1 92 ? 4.926 6.618 12.566 1.00 81.56 92 GLY A O 1
ATOM 717 N N . PRO A 1 93 ? 2.963 5.986 13.465 1.00 84.62 93 PRO A N 1
ATOM 718 C CA . PRO A 1 93 ? 2.133 6.753 12.532 1.00 84.62 93 PRO A CA 1
ATOM 719 C C . PRO A 1 93 ? 2.446 8.257 12.544 1.00 84.62 93 PRO A C 1
ATOM 721 O O . PRO A 1 93 ? 2.344 8.915 11.510 1.00 84.62 93 PRO A O 1
ATOM 724 N N . LEU A 1 94 ? 2.872 8.793 13.693 1.00 86.12 94 LEU A N 1
ATOM 725 C CA . LEU A 1 94 ? 3.300 10.185 13.806 1.00 86.12 94 LEU A CA 1
ATOM 726 C C . LEU A 1 94 ? 4.529 10.472 12.938 1.00 86.12 94 LEU A C 1
ATOM 728 O O . LEU A 1 94 ? 4.531 11.470 12.228 1.00 86.12 94 LEU A O 1
ATOM 732 N N . GLU A 1 95 ? 5.529 9.589 12.952 1.00 88.25 95 GLU A N 1
ATOM 733 C CA . GLU A 1 95 ? 6.756 9.775 12.170 1.00 88.25 95 GLU A CA 1
ATOM 734 C C . GLU A 1 95 ? 6.472 9.716 10.661 1.00 88.25 95 GLU A C 1
ATOM 736 O O . GLU A 1 95 ? 7.017 10.482 9.870 1.00 88.25 95 GLU A O 1
ATOM 741 N N . VAL A 1 96 ? 5.546 8.848 10.246 1.00 89.38 96 VAL A N 1
ATOM 742 C CA . VAL A 1 96 ? 5.074 8.798 8.855 1.00 89.38 96 VAL A CA 1
ATOM 743 C C . VAL A 1 96 ? 4.418 10.126 8.456 1.00 89.38 96 VAL A C 1
ATOM 745 O O . VAL A 1 96 ? 4.697 10.661 7.381 1.00 89.38 96 VAL A O 1
ATOM 748 N N . ALA A 1 97 ? 3.576 10.692 9.323 1.00 89.25 97 ALA A N 1
ATOM 749 C CA . ALA A 1 97 ? 2.923 11.971 9.066 1.00 89.25 97 ALA A CA 1
ATOM 750 C C . ALA A 1 97 ? 3.925 13.138 9.008 1.00 89.25 97 ALA A C 1
ATOM 752 O O . ALA A 1 97 ? 3.852 13.955 8.089 1.00 89.25 97 ALA A O 1
ATOM 753 N N . THR A 1 98 ? 4.875 13.215 9.944 1.00 88.81 98 THR A N 1
ATOM 754 C CA . THR A 1 98 ? 5.904 14.272 9.968 1.00 88.81 98 THR A CA 1
ATOM 755 C C . THR A 1 98 ? 6.827 14.200 8.756 1.00 88.81 98 THR A C 1
ATOM 757 O O . THR A 1 98 ? 7.198 15.245 8.220 1.00 88.81 98 THR A O 1
ATOM 760 N N . THR A 1 99 ? 7.145 12.987 8.301 1.00 89.75 99 THR A N 1
ATOM 761 C CA . THR A 1 99 ? 8.012 12.747 7.147 1.00 89.75 99 THR A CA 1
ATOM 762 C C . THR A 1 99 ? 7.333 13.123 5.831 1.00 89.75 99 THR A C 1
ATOM 764 O O . THR A 1 99 ? 7.901 13.872 5.045 1.00 89.75 99 THR A O 1
ATOM 767 N N . PHE A 1 100 ? 6.110 12.639 5.583 1.00 89.62 100 PHE A N 1
ATOM 768 C CA . PHE A 1 100 ? 5.511 12.700 4.242 1.00 89.62 100 PHE A CA 1
ATOM 769 C C . PHE A 1 100 ? 4.422 13.759 4.059 1.00 89.62 100 PHE A C 1
ATOM 771 O O . PHE A 1 100 ? 4.070 14.065 2.921 1.00 89.62 100 PHE A O 1
ATOM 778 N N . LEU A 1 101 ? 3.853 14.324 5.131 1.00 88.75 101 LEU A N 1
ATOM 779 C CA . LEU A 1 101 ? 2.736 15.279 5.026 1.00 88.75 101 LEU A CA 1
ATOM 780 C C . LEU A 1 101 ? 3.147 16.748 5.180 1.00 88.75 101 LEU A C 1
ATOM 782 O O . LEU A 1 101 ? 2.273 17.623 5.120 1.00 88.75 101 LEU A O 1
ATOM 786 N N . ARG A 1 102 ? 4.446 17.026 5.352 1.00 83.44 102 ARG A N 1
ATOM 787 C CA . ARG A 1 102 ? 4.999 18.386 5.367 1.00 83.44 102 ARG A CA 1
ATOM 788 C C . ARG A 1 102 ? 4.840 19.048 3.991 1.00 83.44 102 ARG A C 1
ATOM 790 O O . ARG A 1 102 ? 4.702 18.372 2.972 1.00 83.44 102 ARG A O 1
ATOM 797 N N . SER A 1 103 ? 4.821 20.383 3.965 1.00 68.56 103 SER A N 1
ATOM 798 C CA . SER A 1 103 ? 4.789 21.151 2.716 1.00 68.56 103 SER A CA 1
ATOM 799 C C . SER A 1 103 ? 5.899 20.674 1.772 1.00 68.56 103 SER A C 1
ATOM 801 O O . SER A 1 103 ? 7.036 20.545 2.234 1.00 68.56 103 SER A O 1
ATOM 803 N N . PRO A 1 104 ? 5.590 20.422 0.488 1.00 58.84 104 PRO A N 1
ATOM 804 C CA . PRO A 1 104 ? 6.539 19.826 -0.441 1.00 58.84 104 PRO A CA 1
ATOM 805 C C . PRO A 1 104 ? 7.762 20.732 -0.575 1.00 58.84 104 PRO A C 1
ATOM 807 O O . PRO A 1 104 ? 7.640 21.904 -0.939 1.00 58.84 104 PRO A O 1
ATOM 810 N N . THR A 1 105 ? 8.944 20.204 -0.260 1.00 55.91 105 THR A N 1
ATOM 811 C CA . THR A 1 105 ? 10.194 20.866 -0.634 1.00 55.91 105 THR A CA 1
ATOM 812 C C . THR A 1 105 ? 10.548 20.429 -2.052 1.00 55.91 105 THR A C 1
ATOM 814 O O . THR A 1 105 ? 10.418 19.259 -2.404 1.00 55.91 105 THR A O 1
ATOM 817 N N . VAL A 1 106 ? 10.954 21.382 -2.895 1.00 51.25 106 VAL A N 1
ATOM 818 C CA . VAL A 1 106 ? 11.155 21.203 -4.35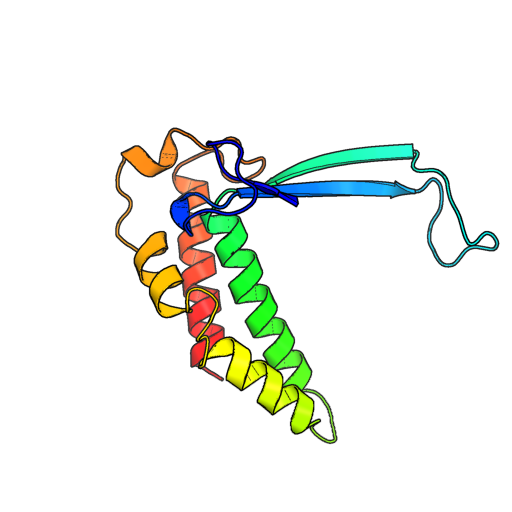0 1.00 51.25 106 VAL A CA 1
ATOM 819 C C . VAL A 1 106 ? 12.119 20.047 -4.689 1.00 51.25 106 VAL A C 1
ATOM 821 O O . VAL A 1 106 ? 12.030 19.465 -5.764 1.00 51.25 106 VAL A O 1
ATOM 824 N N . ASN A 1 107 ? 12.970 19.647 -3.741 1.00 52.00 107 ASN A N 1
ATOM 825 C CA . ASN A 1 107 ? 14.048 18.676 -3.935 1.00 52.00 107 ASN A CA 1
ATOM 826 C C . ASN A 1 107 ? 13.651 17.216 -3.664 1.00 52.00 107 ASN A C 1
ATOM 828 O O . ASN A 1 107 ? 14.434 16.316 -3.953 1.00 52.00 107 ASN A O 1
ATOM 832 N N . GLU A 1 108 ? 12.464 16.947 -3.110 1.00 54.72 108 GLU A N 1
ATOM 833 C CA . GLU A 1 108 ? 12.024 15.562 -2.889 1.00 54.72 108 GLU A CA 1
ATOM 834 C C . GLU A 1 108 ? 11.672 14.881 -4.215 1.00 54.72 108 GLU A C 1
ATOM 836 O O . GLU A 1 108 ? 11.865 13.681 -4.350 1.00 54.72 108 GLU A O 1
ATOM 841 N N . CYS A 1 109 ? 11.230 15.638 -5.227 1.00 49.16 109 CYS A N 1
ATOM 842 C CA . CYS A 1 109 ? 10.662 15.096 -6.462 1.00 49.16 109 CYS A CA 1
ATOM 843 C C . CYS A 1 109 ? 11.694 14.490 -7.438 1.00 49.16 109 CYS A C 1
ATOM 845 O O . CYS A 1 109 ? 11.326 13.651 -8.260 1.00 49.16 109 CYS A O 1
ATOM 847 N N . GLU A 1 110 ? 12.970 14.875 -7.358 1.00 47.88 110 GLU A N 1
ATOM 848 C CA . GLU A 1 110 ? 13.940 14.691 -8.454 1.00 47.88 110 GLU A CA 1
ATOM 849 C C . GLU A 1 110 ? 14.616 13.306 -8.525 1.00 47.88 110 GLU A C 1
ATOM 851 O O . GLU A 1 110 ? 15.342 13.032 -9.478 1.00 47.88 110 GLU A O 1
ATOM 856 N N . SER A 1 111 ? 14.381 12.398 -7.571 1.00 51.78 111 SER A N 1
ATOM 857 C CA . SER A 1 111 ? 15.113 11.112 -7.500 1.00 51.78 111 SER A CA 1
ATOM 858 C C . SER A 1 111 ? 14.263 9.850 -7.711 1.00 51.78 111 SER A C 1
ATOM 860 O O . SER A 1 111 ? 14.742 8.730 -7.512 1.00 51.78 111 SER A O 1
ATOM 862 N N . HIS A 1 112 ? 12.996 9.979 -8.102 1.00 59.22 112 HIS A N 1
ATOM 863 C CA . HIS A 1 112 ? 12.062 8.858 -8.020 1.00 59.22 112 HIS A CA 1
ATOM 864 C C . HIS A 1 112 ? 12.165 7.884 -9.198 1.00 59.22 112 HIS A C 1
ATOM 866 O O . HIS A 1 112 ? 11.527 8.044 -10.231 1.00 59.22 112 HIS A O 1
ATOM 872 N N . ARG A 1 113 ? 12.877 6.771 -8.991 1.00 65.88 113 ARG A N 1
ATOM 873 C CA . ARG A 1 113 ? 12.732 5.542 -9.795 1.00 65.88 113 ARG A CA 1
ATOM 874 C C . ARG A 1 113 ? 11.387 4.824 -9.542 1.00 65.88 113 ARG A C 1
ATOM 876 O O . ARG A 1 113 ? 11.355 3.599 -9.605 1.00 65.88 113 ARG A O 1
ATOM 883 N N . SER A 1 114 ? 10.308 5.531 -9.187 1.00 77.56 114 SER A N 1
ATOM 884 C CA . SER A 1 114 ? 8.990 4.902 -9.003 1.00 77.56 114 SER A CA 1
ATOM 885 C C . SER A 1 114 ? 8.371 4.572 -10.358 1.00 77.56 114 SER A C 1
ATOM 887 O O . SER A 1 114 ? 8.600 5.258 -11.353 1.00 77.56 114 SER A O 1
ATOM 889 N N . THR A 1 115 ? 7.592 3.495 -10.402 1.00 75.81 115 THR A N 1
ATOM 890 C CA . THR A 1 115 ? 6.817 3.124 -11.591 1.00 75.81 115 THR A CA 1
ATOM 891 C C . THR A 1 115 ? 5.531 3.950 -11.730 1.00 75.81 115 THR A C 1
ATOM 893 O O . THR A 1 115 ? 5.029 4.060 -12.845 1.00 75.81 115 THR A O 1
ATOM 896 N N . ALA A 1 116 ? 4.997 4.524 -10.643 1.00 70.94 116 ALA A N 1
ATOM 897 C CA . ALA A 1 116 ? 3.711 5.235 -10.655 1.00 70.94 116 ALA A CA 1
ATOM 898 C C . ALA A 1 116 ? 3.793 6.709 -10.217 1.00 70.94 116 ALA A C 1
ATOM 900 O O . ALA A 1 116 ? 3.007 7.517 -10.707 1.00 70.94 116 ALA A O 1
ATOM 901 N N . VAL A 1 117 ? 4.744 7.081 -9.354 1.00 74.25 117 VAL A N 1
ATOM 902 C CA . VAL A 1 117 ? 4.970 8.481 -8.953 1.00 74.25 117 VAL A CA 1
ATOM 903 C C . VAL A 1 117 ? 6.114 9.061 -9.776 1.00 74.25 117 VAL A C 1
ATOM 905 O O . VAL A 1 117 ? 7.287 8.909 -9.436 1.00 74.25 117 VAL A O 1
ATOM 908 N N . THR A 1 118 ? 5.763 9.697 -10.891 1.00 76.00 118 THR A N 1
ATOM 909 C CA . THR A 1 118 ? 6.726 10.230 -11.869 1.00 76.00 118 THR A CA 1
ATOM 910 C C . THR A 1 118 ? 6.846 11.749 -11.852 1.00 76.00 118 THR A C 1
ATOM 912 O O . THR A 1 118 ? 7.791 12.299 -12.411 1.00 76.00 118 THR A O 1
ATOM 915 N N . ASP A 1 119 ? 5.893 12.437 -11.229 1.00 80.31 119 ASP A N 1
ATOM 916 C CA . ASP A 1 119 ? 5.775 13.893 -11.266 1.00 80.31 119 ASP A CA 1
ATOM 917 C C . ASP A 1 119 ? 5.249 14.469 -9.943 1.00 80.31 119 ASP A C 1
ATOM 919 O O . ASP A 1 119 ? 4.687 13.764 -9.100 1.00 80.31 119 ASP A O 1
ATOM 923 N N . ALA A 1 120 ? 5.399 15.781 -9.768 1.00 80.81 120 ALA A N 1
ATOM 924 C CA . ALA A 1 120 ? 4.994 16.464 -8.543 1.00 80.81 120 ALA A CA 1
ATOM 925 C C . ALA A 1 120 ? 3.486 16.349 -8.250 1.00 80.81 120 ALA A C 1
ATOM 927 O O . ALA A 1 120 ? 3.101 16.262 -7.085 1.00 80.81 120 ALA A O 1
ATOM 928 N N . ALA A 1 121 ? 2.625 16.312 -9.274 1.00 85.25 121 ALA A N 1
ATOM 929 C CA . ALA A 1 121 ? 1.184 16.159 -9.079 1.00 85.25 121 ALA A CA 1
ATOM 930 C C . ALA A 1 121 ? 0.845 14.759 -8.544 1.00 85.25 121 ALA A C 1
ATOM 932 O O . ALA A 1 121 ? 0.066 14.646 -7.597 1.00 85.25 121 ALA A O 1
ATOM 933 N N . SER A 1 122 ? 1.481 13.710 -9.073 1.00 85.38 122 SER A N 1
ATOM 934 C CA . SER A 1 122 ? 1.325 12.335 -8.574 1.00 85.38 122 SER A CA 1
ATOM 935 C C . SER A 1 122 ? 1.808 12.162 -7.124 1.00 85.38 122 SER A C 1
ATOM 937 O O . SER A 1 122 ? 1.184 11.447 -6.336 1.00 85.38 122 SER A O 1
ATOM 939 N N . TYR A 1 123 ? 2.868 12.874 -6.723 1.00 86.56 123 TYR A N 1
ATOM 940 C CA . TYR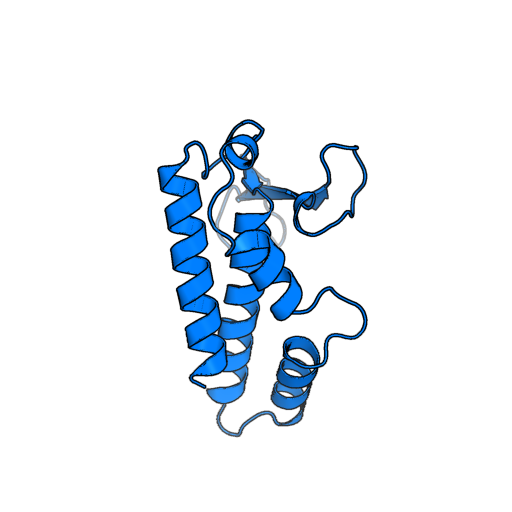 A 1 123 ? 3.334 12.885 -5.333 1.00 86.56 123 TYR A CA 1
ATOM 941 C C . TYR A 1 123 ? 2.323 13.568 -4.405 1.00 86.56 123 TYR A C 1
ATOM 943 O O . TYR A 1 123 ? 1.983 13.033 -3.349 1.00 86.56 123 TYR A O 1
ATOM 951 N N . VAL A 1 124 ? 1.786 14.721 -4.816 1.00 88.38 124 VAL A N 1
ATOM 952 C CA . VAL A 1 124 ? 0.740 15.434 -4.065 1.00 88.38 124 VAL A CA 1
ATOM 953 C C . VAL A 1 124 ? -0.533 14.587 -3.946 1.00 88.38 124 VAL A C 1
ATOM 955 O O . VAL A 1 124 ? -1.154 14.571 -2.881 1.00 88.38 124 VAL A O 1
ATOM 958 N N . ASP A 1 125 ? -0.906 13.836 -4.985 1.00 89.81 125 ASP A N 1
ATOM 959 C CA . ASP A 1 125 ? -1.996 12.856 -4.906 1.00 89.81 125 ASP A CA 1
ATOM 960 C C . ASP A 1 125 ? -1.720 11.791 -3.832 1.00 89.81 125 ASP A C 1
ATOM 962 O O . ASP A 1 125 ? -2.560 11.558 -2.959 1.00 89.81 125 ASP A O 1
ATOM 966 N N . CYS A 1 126 ? -0.513 11.218 -3.809 1.00 90.38 126 CYS A N 1
ATOM 967 C CA . CYS A 1 126 ? -0.111 10.267 -2.772 1.00 90.38 126 CYS A CA 1
ATOM 968 C C . CYS A 1 126 ? -0.180 10.882 -1.366 1.00 90.38 126 CYS A C 1
ATOM 970 O O . CYS A 1 126 ? -0.716 10.253 -0.451 1.00 90.38 126 CYS A O 1
ATOM 972 N N . GLN A 1 127 ? 0.271 12.129 -1.191 1.00 91.50 127 GLN A N 1
ATOM 973 C CA . GLN A 1 127 ? 0.132 12.852 0.078 1.00 91.50 127 GLN A CA 1
ATOM 974 C C . GLN A 1 127 ? -1.340 13.009 0.484 1.00 91.50 127 GLN A C 1
ATOM 976 O O . GLN A 1 127 ? -1.690 12.800 1.646 1.00 91.50 127 GLN A O 1
ATOM 981 N N . ASN A 1 128 ? -2.223 13.357 -0.452 1.00 93.31 128 ASN A N 1
ATOM 982 C CA . ASN A 1 128 ? -3.651 13.520 -0.175 1.00 93.31 128 ASN A CA 1
ATOM 983 C C . ASN A 1 128 ? -4.317 12.194 0.196 1.00 93.31 128 ASN A C 1
ATOM 985 O O . ASN A 1 128 ? -5.074 12.130 1.167 1.00 93.31 128 ASN A O 1
ATOM 989 N N . ARG A 1 129 ? -3.986 11.113 -0.510 1.00 93.75 129 ARG A N 1
ATOM 990 C CA . ARG A 1 129 ? -4.453 9.760 -0.182 1.00 93.75 129 ARG A CA 1
ATOM 991 C C . ARG A 1 129 ? -3.963 9.314 1.193 1.00 93.75 129 ARG A C 1
ATOM 993 O O . ARG A 1 129 ? -4.740 8.736 1.953 1.00 93.75 129 ARG A O 1
ATOM 1000 N N . LEU A 1 130 ? -2.720 9.639 1.545 1.00 92.56 130 LEU A N 1
ATOM 1001 C CA . LEU A 1 130 ? -2.159 9.349 2.862 1.00 92.56 130 LEU A CA 1
ATOM 1002 C C . LEU A 1 130 ? -2.898 10.119 3.967 1.00 92.56 130 LEU A C 1
ATOM 1004 O O . LEU A 1 130 ? -3.265 9.522 4.978 1.00 92.56 130 LEU A O 1
ATOM 1008 N N . ARG A 1 131 ? -3.220 11.405 3.751 1.00 93.06 131 ARG A N 1
ATOM 1009 C CA . ARG A 1 131 ? -4.066 12.198 4.671 1.00 93.06 131 ARG A CA 1
ATOM 1010 C C . ARG A 1 131 ? -5.429 11.546 4.901 1.00 93.06 131 ARG A C 1
ATOM 1012 O O . ARG A 1 131 ? -5.877 11.458 6.042 1.00 93.06 131 ARG A O 1
ATOM 1019 N N . ILE A 1 132 ? -6.075 11.071 3.835 1.00 92.69 132 ILE A N 1
ATOM 1020 C CA . ILE A 1 132 ? -7.375 10.391 3.927 1.00 92.69 132 ILE A CA 1
ATOM 1021 C C . ILE A 1 132 ? -7.251 9.089 4.726 1.00 92.69 132 ILE A C 1
ATOM 1023 O O . ILE A 1 132 ? -8.078 8.843 5.599 1.00 92.69 132 ILE A O 1
ATOM 1027 N N . CYS A 1 133 ? -6.212 8.284 4.483 1.00 90.88 133 CYS A N 1
ATOM 1028 C CA . CYS A 1 133 ? -6.003 7.033 5.218 1.00 90.88 133 CYS A CA 1
ATOM 1029 C C . CYS A 1 133 ? -5.772 7.281 6.715 1.00 90.88 133 CYS A C 1
ATOM 1031 O O . CYS A 1 133 ? -6.359 6.594 7.547 1.00 90.88 133 CYS A O 1
ATOM 1033 N N . PHE A 1 134 ? -4.980 8.296 7.077 1.00 90.44 134 PHE A N 1
ATOM 1034 C CA . PHE A 1 134 ? -4.817 8.677 8.482 1.00 90.44 134 PHE A CA 1
ATOM 1035 C C . PHE A 1 134 ? -6.128 9.109 9.122 1.00 90.44 134 PHE A C 1
ATOM 1037 O O . PHE A 1 134 ? -6.424 8.705 10.242 1.00 90.44 134 PHE A O 1
ATOM 1044 N N . ARG A 1 135 ? -6.941 9.887 8.406 1.00 90.12 135 ARG A N 1
ATOM 1045 C CA . ARG A 1 135 ? -8.257 10.278 8.902 1.00 90.12 135 ARG A CA 1
ATOM 1046 C C . ARG A 1 135 ? -9.158 9.062 9.135 1.00 90.12 135 ARG A C 1
ATOM 1048 O O . ARG A 1 135 ? -9.778 8.973 10.183 1.00 90.12 135 ARG A O 1
ATOM 1055 N N . GLN A 1 136 ? -9.183 8.105 8.208 1.00 88.12 136 GLN A N 1
ATOM 1056 C CA . GLN A 1 136 ? -9.944 6.860 8.376 1.00 88.12 136 GLN A CA 1
ATOM 1057 C C . GLN A 1 136 ? -9.494 6.049 9.591 1.00 88.12 136 GLN A C 1
ATOM 1059 O O . GLN A 1 136 ? -10.325 5.409 10.221 1.00 88.12 136 GLN A O 1
ATOM 1064 N N . LEU A 1 137 ? -8.201 6.072 9.921 1.00 82.75 137 LEU A N 1
ATOM 1065 C CA . LEU A 1 137 ? -7.676 5.409 11.113 1.00 82.75 137 LEU A CA 1
ATOM 1066 C C . LEU A 1 137 ? -8.122 6.105 12.410 1.00 82.75 137 LEU A C 1
ATOM 1068 O O . LEU A 1 137 ? -8.321 5.430 13.412 1.00 82.75 137 LEU A O 1
ATOM 1072 N N . LEU A 1 138 ? -8.246 7.437 12.393 1.00 82.06 138 LEU A N 1
ATOM 1073 C CA . LEU A 1 138 ? -8.605 8.251 13.561 1.00 82.06 138 LEU A CA 1
ATOM 1074 C C . LEU A 1 138 ? -10.120 8.373 13.789 1.00 82.06 138 LEU A C 1
ATOM 1076 O O . LEU A 1 138 ? -10.537 8.578 14.923 1.00 82.06 138 LEU A O 1
ATOM 1080 N N . ASP A 1 139 ? -10.931 8.265 12.734 1.00 81.50 139 ASP A N 1
ATOM 1081 C CA . ASP A 1 139 ? -12.397 8.396 12.787 1.00 81.50 139 ASP A CA 1
ATOM 1082 C C . ASP A 1 139 ? -13.110 7.073 13.192 1.00 81.50 139 ASP A C 1
ATOM 1084 O O . ASP A 1 139 ? -14.339 6.993 13.123 1.00 81.50 139 ASP A O 1
ATOM 1088 N N . LYS A 1 140 ? -12.365 6.025 13.573 1.00 68.19 140 LYS A N 1
ATOM 1089 C CA . LYS A 1 140 ? -12.866 4.693 13.973 1.00 68.19 140 LYS A CA 1
ATOM 1090 C C . LYS A 1 140 ? -12.838 4.513 15.485 1.00 68.19 140 LYS A C 1
ATOM 1092 O O . LYS A 1 140 ? -13.813 3.921 15.997 1.00 68.19 140 LYS A O 1
#